Protein 9DLO (pdb70)

Radius of gyration: 16.88 Å; Cα contacts (8 Å, |Δi|>4): 391; chains: 1; bounding box: 22×40×53 Å

B-factor: mean 36.77, std 11.27, range [17.99, 101.01]

Structure (mmCIF, N/CA/C/O backbone):
data_9DLO
#
_entry.id   9DLO
#
_cell.length_a   30.963
_cell.length_b   58.443
_cell.length_c   173.563
_cell.angle_alpha   90.00
_cell.angle_beta   90.00
_cell.angle_gamma   90.00
#
_symmetry.space_group_name_H-M   'C 2 2 21'
#
loop_
_entity.id
_entity.type
_entity.pdbx_description
1 polymer CanA
2 water water
#
loop_
_atom_site.group_PDB
_atom_site.id
_atom_site.type_symbol
_atom_site.label_atom_id
_atom_site.label_alt_id
_atom_site.label_comp_id
_atom_site.label_asym_id
_atom_site.label_entity_id
_atom_site.label_seq_id
_atom_site.pdbx_PDB_ins_code
_atom_site.Cartn_x
_atom_site.Cartn_y
_atom_site.Cartn_z
_atom_site.occupancy
_atom_site.B_iso_or_equiv
_atom_site.auth_seq_id
_atom_site.auth_comp_id
_atom_site.auth_asym_id
_atom_site.auth_atom_id
_atom_site.pdbx_PDB_model_num
ATOM 1 N N . SER A 1 20 ? -9.867 -27.436 -17.236 1.00 72.45 20 SER a N 1
ATOM 2 C CA . SER A 1 20 ? -11.043 -26.669 -16.839 1.00 73.36 20 SER a CA 1
ATOM 3 C C . SER A 1 20 ? -11.279 -25.540 -17.829 1.00 84.59 20 SER a C 1
ATOM 4 O O . SER A 1 20 ? -10.553 -25.415 -18.817 1.00 78.72 20 SER a O 1
ATOM 7 N N . GLU A 1 21 ? -12.289 -24.713 -17.576 1.00 72.85 21 GLU a N 1
ATOM 8 C CA . GLU A 1 21 ? -12.387 -23.525 -18.407 1.00 69.87 21 GLU a CA 1
ATOM 9 C C . GLU A 1 21 ? -11.635 -22.436 -17.652 1.00 61.77 21 GLU a C 1
ATOM 10 O O . GLU A 1 21 ? -12.166 -21.838 -16.711 1.00 58.41 21 GLU a O 1
ATOM 16 N N . PRO A 1 22 ? -10.425 -22.135 -18.071 1.00 59.70 22 PRO a N 1
ATOM 17 C CA . PRO A 1 22 ? -9.469 -21.466 -17.187 1.00 52.11 22 PRO a CA 1
ATOM 18 C C . PRO A 1 22 ? -9.513 -19.947 -17.095 1.00 46.89 22 PRO a C 1
ATOM 19 O O . PRO A 1 22 ? -9.021 -19.389 -16.111 1.00 40.36 22 PRO a O 1
ATOM 23 N N . ILE A 1 23 ? -10.075 -19.267 -18.087 1.00 41.47 23 ILE a N 1
ATOM 24 C CA . ILE A 1 23 ? -10.080 -17.813 -18.099 1.00 40.35 23 ILE a CA 1
ATOM 25 C C . ILE A 1 23 ? -11.451 -17.314 -18.534 1.00 38.59 23 ILE a C 1
ATOM 26 O O . ILE A 1 23 ? -12.148 -17.951 -19.328 1.00 43.26 23 ILE a O 1
ATOM 31 N N . ASP A 1 24 ? -11.838 -16.170 -17.981 1.00 38.37 24 ASP a N 1
ATOM 32 C CA . ASP A 1 24 ? -13.009 -15.416 -18.405 1.00 38.34 24 ASP a CA 1
ATOM 33 C C . ASP A 1 24 ? -12.565 -14.001 -18.740 1.00 36.85 24 ASP a C 1
ATOM 34 O O . ASP A 1 24 ? -11.849 -13.375 -17.953 1.00 35.89 24 ASP a O 1
ATOM 39 N N . VAL A 1 25 ? -12.973 -13.501 -19.903 1.00 35.17 25 VAL a N 1
ATOM 40 C CA . VAL A 1 25 ? -12.556 -12.185 -20.378 1.00 33.08 25 VAL a CA 1
ATOM 41 C C . VAL A 1 25 ? -13.701 -11.198 -20.228 1.00 34.06 25 VAL a C 1
ATOM 42 O O . VAL A 1 25 ? -14.829 -11.463 -20.660 1.00 38.15 25 VAL a O 1
ATOM 46 N N . GLU A 1 26 ? -13.387 -10.049 -19.642 1.00 29.82 26 GLU a N 1
ATOM 47 C CA . GLU A 1 26 ? -14.323 -8.962 -19.397 1.00 35.69 26 GLU a CA 1
ATOM 48 C C . GLU A 1 26 ? -13.833 -7.766 -20.203 1.00 36.01 26 GLU a C 1
ATOM 49 O O . GLU A 1 26 ? -12.807 -7.165 -19.864 1.00 32.31 26 GLU a O 1
ATOM 55 N N . SER A 1 27 ? -14.556 -7.423 -21.267 1.00 34.89 27 SER a N 1
ATOM 56 C CA . SER A 1 27 ? -14.100 -6.419 -22.223 1.00 36.02 27 SER a CA 1
ATOM 57 C C . SER A 1 27 ? -14.636 -5.037 -21.855 1.00 36.52 27 SER a C 1
ATOM 58 O O . SER A 1 27 ? -15.843 -4.854 -21.654 1.00 35.47 27 SER a O 1
ATOM 61 N N . HIS A 1 28 ? -13.721 -4.076 -21.759 1.00 30.63 28 HIS a N 1
ATOM 62 C CA . HIS A 1 28 ? -13.957 -2.657 -21.484 1.00 31.49 28 HIS a CA 1
ATOM 63 C C . HIS A 1 28 ? -13.291 -1.800 -22.559 1.00 33.81 28 HIS a C 1
ATOM 64 O O . HIS A 1 28 ? -12.552 -0.852 -22.282 1.00 27.66 28 HIS a O 1
ATOM 71 N N . LEU A 1 29 ? -13.498 -2.208 -23.811 1.00 34.32 29 LEU a N 1
ATOM 72 C CA . LEU A 1 29 ? -12.877 -1.613 -24.990 1.00 37.59 29 LEU a CA 1
ATOM 73 C C . LEU A 1 29 ? -13.771 -0.555 -25.629 1.00 35.67 29 LEU a C 1
ATOM 74 O O . LEU A 1 29 ? -14.987 -0.731 -25.741 1.00 38.06 29 LEU a O 1
ATOM 79 N N . GLY A 1 30 ? -13.149 0.541 -26.058 1.00 33.75 30 GLY a N 1
ATOM 80 C CA . GLY A 1 30 ? -13.824 1.635 -26.718 1.00 39.87 30 GLY a CA 1
ATOM 81 C C . GLY A 1 30 ? -13.604 1.621 -28.218 1.00 44.65 30 GLY a C 1
ATOM 82 O O . GLY A 1 30 ? -13.263 0.594 -28.815 1.00 39.04 30 GLY a O 1
ATOM 83 N N . SER A 1 31 ? -13.839 2.769 -28.844 1.00 45.01 31 SER a N 1
ATOM 84 C CA . SER A 1 31 ? -13.728 2.908 -30.287 1.00 45.43 31 SER a CA 1
ATOM 85 C C . SER A 1 31 ? -12.596 3.869 -30.633 1.00 49.41 31 SER a C 1
ATOM 86 O O . SER A 1 31 ? -12.034 4.534 -29.758 1.00 43.84 31 SER a O 1
ATOM 89 N N . ILE A 1 32 ? -12.257 3.947 -31.923 1.00 40.16 32 ILE a N 1
ATOM 90 C CA . ILE A 1 32 ? -11.310 4.960 -32.385 1.00 41.72 32 ILE a CA 1
ATOM 91 C C . ILE A 1 32 ? -12.058 6.256 -32.652 1.00 45.72 32 ILE a C 1
ATOM 92 O O . ILE A 1 32 ? -13.039 6.281 -33.407 1.00 42.05 32 ILE a O 1
ATOM 97 N N . THR A 1 33 ? -11.579 7.341 -32.045 1.00 48.35 33 THR a N 1
ATOM 98 C CA . THR A 1 33 ? -12.208 8.656 -32.149 1.00 53.07 33 THR a CA 1
ATOM 99 C C . THR A 1 33 ? -11.117 9.721 -32.205 1.00 54.36 33 THR a C 1
ATOM 100 O O . THR A 1 33 ? -10.563 10.099 -31.160 1.00 61.61 33 THR a O 1
ATOM 104 N N . PRO A 1 34 ? -10.791 10.248 -33.394 1.00 64.44 34 PRO a N 1
ATOM 105 C CA . PRO A 1 34 ? -9.868 11.381 -33.461 1.00 80.61 34 PRO a CA 1
ATOM 106 C C . PRO A 1 34 ? -10.578 12.726 -33.658 1.00 80.92 34 PRO a C 1
ATOM 107 O O . PRO A 1 34 ? -10.500 13.328 -34.733 1.00 90.03 34 PRO a O 1
ATOM 111 N N . GLY A 1 40 ? -2.770 11.182 -33.717 1.00 56.19 40 GLY a N 1
ATOM 112 C CA . GLY A 1 40 ? -3.181 9.828 -34.036 1.00 49.56 40 GLY a CA 1
ATOM 113 C C . GLY A 1 40 ? -2.758 8.757 -33.046 1.00 46.88 40 GLY a C 1
ATOM 114 O O . GLY A 1 40 ? -2.134 7.768 -33.428 1.00 43.30 40 GLY a O 1
ATOM 115 N N . SER A 1 41 ? -3.077 8.960 -31.766 1.00 51.25 41 SER a N 1
ATOM 116 C CA . SER A 1 41 ? -2.969 7.903 -30.770 1.00 50.15 41 SER a CA 1
ATOM 117 C C . SER A 1 41 ? -4.006 8.154 -29.687 1.00 50.31 41 SER a C 1
ATOM 118 O O . SER A 1 41 ? -4.376 9.301 -29.421 1.00 50.51 41 SER a O 1
ATOM 121 N N . ASP A 1 42 ? -4.466 7.068 -29.069 1.00 44.44 42 ASP a N 1
ATOM 122 C CA . ASP A 1 42 ? -5.386 7.135 -27.940 1.00 46.32 42 ASP a CA 1
ATOM 123 C C . ASP A 1 42 ? -5.561 5.755 -27.315 1.00 43.53 42 ASP a C 1
ATOM 124 O O . ASP A 1 42 ? -5.398 4.728 -27.985 1.00 37.87 42 ASP a O 1
ATOM 129 N N . ASP A 1 43 ? -5.843 5.749 -26.013 1.00 44.47 43 ASP a N 1
ATOM 130 C CA . ASP A 1 43 ? -6.176 4.515 -25.317 1.00 41.94 43 ASP a CA 1
ATOM 131 C C . ASP A 1 43 ? -7.559 4.039 -25.756 1.00 40.52 43 ASP a C 1
ATOM 132 O O . ASP A 1 43 ? -8.498 4.834 -25.840 1.00 42.52 43 ASP a O 1
ATOM 137 N N . ILE A 1 44 ? -7.684 2.738 -26.043 1.00 32.44 44 ILE a N 1
ATOM 138 C CA . ILE A 1 44 ? -8.969 2.136 -26.404 1.00 36.06 44 ILE a CA 1
ATOM 139 C C . ILE A 1 44 ? -9.603 1.393 -25.247 1.00 36.84 44 ILE a C 1
ATOM 140 O O . ILE A 1 44 ? -10.666 0.779 -25.421 1.00 39.88 44 ILE a O 1
ATOM 145 N N . GLY A 1 45 ? -8.986 1.417 -24.074 1.00 35.49 45 GLY a N 1
ATOM 146 C CA . GLY A 1 45 ? -9.551 0.691 -22.963 1.00 30.17 45 GLY a CA 1
ATOM 147 C C . GLY A 1 45 ? -8.748 -0.550 -22.653 1.00 33.71 45 GLY a C 1
ATOM 148 O O . GLY A 1 45 ? -7.541 -0.613 -22.913 1.00 30.30 45 GLY a O 1
ATOM 149 N N . TYR A 1 46 ? -9.424 -1.562 -22.122 1.00 30.07 46 TYR a N 1
ATOM 150 C CA . TYR A 1 46 ? -8.727 -2.696 -21.549 1.00 26.57 46 TYR a CA 1
ATOM 151 C C . TYR A 1 46 ? -9.669 -3.885 -21.504 1.00 25.69 46 TYR a C 1
ATOM 152 O O . TYR A 1 46 ? -10.891 -3.742 -21.577 1.00 27.15 46 TYR a O 1
ATOM 161 N N . ALA A 1 47 ? -9.077 -5.064 -21.380 1.00 24.12 47 ALA a N 1
ATOM 162 C CA . ALA A 1 47 ? -9.813 -6.286 -21.114 1.00 25.11 47 ALA a CA 1
ATOM 163 C C . ALA A 1 47 ? -9.255 -6.898 -19.843 1.00 29.93 47 ALA a C 1
ATOM 164 O O . ALA A 1 47 ? -8.041 -6.887 -19.614 1.00 22.10 47 ALA a O 1
ATOM 166 N N . ILE A 1 48 ? -10.149 -7.400 -19.010 1.00 26.74 48 ILE a N 1
ATOM 167 C CA . ILE A 1 48 ? -9.782 -8.051 -17.761 1.00 27.12 48 ILE a CA 1
ATOM 168 C C . ILE A 1 48 ? -9.763 -9.547 -18.023 1.00 28.89 48 ILE a C 1
ATOM 169 O O . ILE A 1 48 ? -10.733 -10.097 -18.563 1.00 29.56 48 ILE a O 1
ATOM 174 N N . VAL A 1 49 ? -8.660 -10.209 -17.690 1.00 25.39 49 VAL a N 1
ATOM 175 C CA . VAL A 1 49 ? -8.578 -11.650 -17.879 1.00 27.42 49 VAL a CA 1
ATOM 176 C C . VAL A 1 49 ? -8.613 -12.267 -16.490 1.00 26.87 49 VAL a C 1
ATOM 177 O O . VAL A 1 49 ? -7.608 -12.259 -15.771 1.00 22.47 49 VAL a O 1
ATOM 181 N N . TRP A 1 50 ? -9.764 -12.838 -16.130 1.00 27.31 50 TRP a N 1
ATOM 182 C CA . TRP A 1 50 ? -9.878 -13.569 -14.879 1.00 29.43 50 TRP a CA 1
ATOM 183 C C . TRP A 1 50 ? -9.318 -14.964 -15.085 1.00 30.90 50 TRP a C 1
ATOM 184 O O . TRP A 1 50 ? -9.719 -15.673 -16.011 1.00 32.06 50 TRP a O 1
ATOM 195 N N . ILE A 1 51 ? -8.417 -15.361 -14.204 1.00 31.52 51 ILE a N 1
ATOM 196 C CA . ILE A 1 51 ? -7.675 -16.606 -14.318 1.00 30.06 51 ILE a CA 1
ATOM 197 C C . ILE A 1 51 ? -7.990 -17.468 -13.103 1.00 33.86 51 ILE a C 1
ATOM 198 O O . ILE A 1 51 ? -8.008 -16.970 -11.972 1.00 34.35 51 ILE a O 1
ATOM 203 N N . LYS A 1 52 ? -8.248 -18.755 -13.324 1.00 37.51 52 LYS a N 1
ATOM 204 C CA . LYS A 1 52 ? -8.601 -19.594 -12.189 1.00 43.44 52 LYS a CA 1
ATOM 205 C C . LYS A 1 52 ? -7.352 -19.936 -11.389 1.00 45.70 52 LYS a C 1
ATOM 206 O O . LYS A 1 52 ? -6.236 -19.965 -11.915 1.00 40.48 52 LYS a O 1
ATOM 212 N N . ASP A 1 53 ? -7.555 -20.185 -10.095 1.00 53.36 53 ASP a N 1
ATOM 213 C CA . ASP A 1 53 ? -6.460 -20.103 -9.136 1.00 55.60 53 ASP a CA 1
ATOM 214 C C . ASP A 1 53 ? -5.354 -21.119 -9.396 1.00 60.76 53 ASP a C 1
ATOM 215 O O . ASP A 1 53 ? -4.212 -20.892 -8.980 1.00 55.99 53 ASP a O 1
ATOM 220 N N . GLN A 1 54 ? -5.658 -22.221 -10.079 1.00 54.22 54 GLN a N 1
ATOM 221 C CA . GLN A 1 54 ? -4.685 -23.275 -10.334 1.00 52.70 54 GLN a CA 1
ATOM 222 C C . GLN A 1 54 ? -3.857 -23.055 -11.593 1.00 46.82 54 GLN a C 1
ATOM 223 O O . GLN A 1 54 ? -2.937 -23.839 -11.851 1.00 45.92 54 GLN a O 1
ATOM 229 N N . VAL A 1 55 ? -4.156 -22.024 -12.375 1.00 48.37 55 VAL a N 1
ATOM 230 C CA . VAL A 1 55 ? -3.568 -21.850 -13.700 1.00 37.50 55 VAL a CA 1
ATOM 231 C C . VAL A 1 55 ? -2.224 -21.141 -13.577 1.00 41.28 55 VAL a C 1
ATOM 232 O O . VAL A 1 55 ? -2.142 -20.036 -13.032 1.00 46.24 55 VAL a O 1
ATOM 236 N N . ASN A 1 56 ? -1.170 -21.780 -14.094 1.00 40.67 56 ASN a N 1
ATOM 237 C CA . ASN A 1 56 ? 0.169 -21.205 -14.044 1.00 39.86 56 ASN a CA 1
ATOM 238 C C . ASN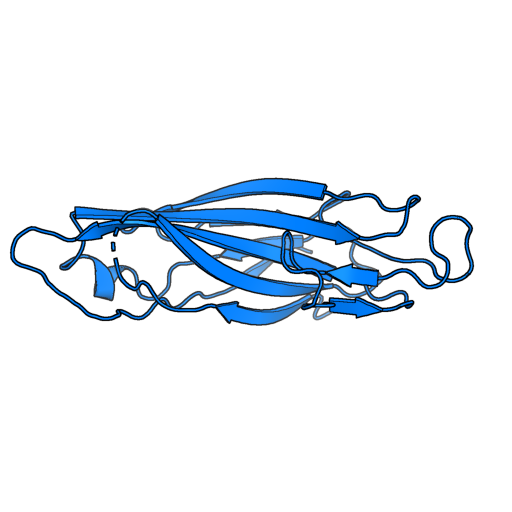 A 1 56 ? 0.431 -20.247 -15.197 1.00 37.44 56 ASN a C 1
ATOM 239 O O . ASN A 1 56 ? 1.142 -19.250 -15.020 1.00 34.87 56 ASN a O 1
ATOM 244 N N . ASP A 1 57 ? -0.152 -20.505 -16.364 1.00 37.00 57 ASP a N 1
ATOM 245 C CA . ASP A 1 57 ? 0.220 -19.775 -17.566 1.00 35.52 57 ASP a CA 1
ATOM 246 C C . ASP A 1 57 ? -0.824 -20.048 -18.633 1.00 36.52 57 ASP a C 1
ATOM 247 O O . ASP A 1 57 ? -1.420 -21.127 -18.678 1.00 39.22 57 ASP a O 1
ATOM 252 N N . VAL A 1 58 ? -1.032 -19.062 -19.492 1.00 33.84 58 VAL a N 1
ATOM 253 C CA . VAL A 1 58 ? -2.027 -19.159 -20.549 1.00 35.08 58 VAL a CA 1
ATOM 254 C C . VAL A 1 58 ? -1.459 -18.516 -21.801 1.00 35.47 58 VAL a C 1
ATOM 255 O O . VAL A 1 58 ? -0.778 -17.486 -21.739 1.00 36.04 58 VAL a O 1
ATOM 259 N N . LYS A 1 59 ? -1.704 -19.156 -22.934 1.00 36.46 59 LYS a N 1
ATOM 260 C CA . LYS A 1 59 ? -1.371 -18.616 -24.241 1.00 36.89 59 LYS a CA 1
ATOM 261 C C . LYS A 1 59 ? -2.684 -18.197 -24.904 1.00 38.33 59 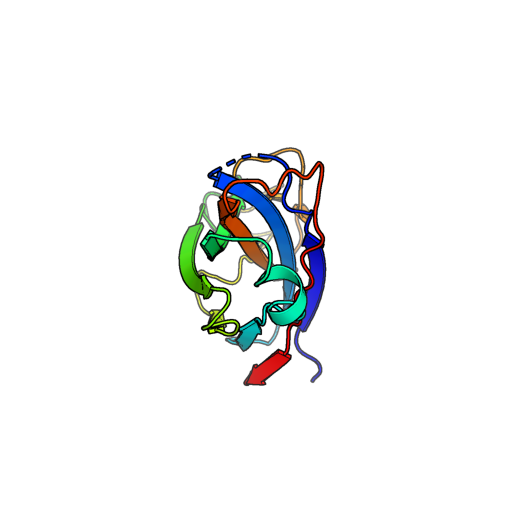LYS a C 1
ATOM 262 O O . LYS A 1 59 ? -3.576 -19.030 -25.095 1.00 35.90 59 LYS a O 1
ATOM 268 N N . LEU A 1 60 ? -2.829 -16.897 -25.180 1.00 35.04 60 LEU a N 1
ATOM 269 C CA . LEU A 1 60 ? -4.033 -16.319 -25.765 1.00 36.43 60 LEU a CA 1
ATOM 270 C C . LEU A 1 60 ? -3.773 -15.805 -27.171 1.00 34.95 60 LEU a C 1
ATOM 271 O O . LEU A 1 60 ? -2.719 -15.222 -27.441 1.00 37.02 60 LEU a O 1
ATOM 276 N N . LYS A 1 61 ? -4.756 -15.973 -28.050 1.00 35.56 61 LYS a N 1
ATOM 277 C CA . LYS A 1 61 ? -4.774 -15.285 -29.334 1.00 35.27 61 LYS a CA 1
ATOM 278 C C . LYS A 1 61 ? -5.733 -14.097 -29.256 1.00 30.25 61 LYS a C 1
ATOM 279 O O . LYS A 1 61 ? -6.905 -14.261 -28.904 1.00 29.02 61 LYS a O 1
ATOM 285 N N . VAL A 1 62 ? -5.234 -12.906 -29.578 1.00 29.72 62 VAL a N 1
ATOM 286 C CA . VAL A 1 62 ? -6.046 -11.692 -29.623 1.00 30.43 62 VAL a CA 1
ATOM 287 C C . VAL A 1 62 ? -6.083 -11.212 -31.069 1.00 33.04 62 VAL a C 1
ATOM 288 O O . VAL A 1 62 ? -5.035 -10.994 -31.688 1.00 30.62 62 VAL a O 1
ATOM 292 N N A THR A 1 63 ? -7.289 -11.074 -31.612 0.45 33.07 63 THR a N 1
ATOM 293 N N B THR A 1 63 ? -7.289 -11.079 -31.617 0.55 32.52 63 THR a N 1
ATOM 294 C CA A THR A 1 63 ? -7.493 -10.789 -33.027 0.45 32.69 63 THR a CA 1
ATOM 295 C CA B THR A 1 63 ? -7.475 -10.777 -33.031 0.55 32.18 63 THR a CA 1
ATOM 296 C C A THR A 1 63 ? -8.348 -9.539 -33.192 0.45 33.71 63 THR a C 1
ATOM 297 C C B THR A 1 63 ? -8.338 -9.535 -33.188 0.55 31.19 63 THR a C 1
ATOM 298 O O A THR A 1 63 ? -9.386 -9.404 -32.537 0.45 29.30 63 THR a O 1
ATOM 299 O O B THR A 1 63 ? -9.370 -9.403 -32.522 0.55 31.13 63 THR a O 1
ATOM 306 N N . LEU A 1 64 ? -7.915 -8.636 -34.075 1.00 30.47 64 LEU a N 1
ATOM 307 C CA . LEU A 1 64 ? -8.743 -7.513 -34.512 1.00 29.14 64 LEU a CA 1
ATOM 308 C C . LEU A 1 64 ? -9.787 -8.075 -35.464 1.00 32.62 64 LEU a C 1
ATOM 309 O O . LEU A 1 64 ? -9.531 -8.240 -36.658 1.00 30.26 64 LEU a O 1
ATOM 314 N N . ALA A 1 65 ? -10.971 -8.386 -34.940 1.00 29.84 65 ALA a N 1
ATOM 315 C CA . ALA A 1 65 ? -11.919 -9.188 -35.704 1.00 28.85 65 ALA a CA 1
ATOM 316 C C . ALA A 1 65 ? -12.471 -8.430 -36.905 1.00 30.86 65 ALA a C 1
ATOM 317 O O . ALA A 1 65 ? -12.709 -9.036 -37.954 1.00 33.79 65 ALA a O 1
ATOM 319 N N . ASN A 1 66 ? -12.670 -7.117 -36.788 1.00 31.40 66 ASN a N 1
ATOM 320 C CA . ASN A 1 66 ? -13.247 -6.319 -37.865 1.00 32.05 66 ASN a CA 1
ATOM 321 C C . ASN A 1 66 ? -12.183 -5.579 -38.679 1.00 32.54 66 ASN a C 1
ATOM 322 O O . ASN A 1 66 ? -12.437 -4.473 -39.173 1.00 36.82 66 ASN a O 1
ATOM 327 N N . ALA A 1 67 ? -10.986 -6.161 -38.801 1.00 31.88 67 ALA a N 1
ATOM 328 C CA . ALA A 1 67 ? -9.883 -5.514 -39.514 1.00 36.07 67 ALA a CA 1
ATOM 329 C C . ALA A 1 67 ? -10.270 -5.125 -40.941 1.00 38.34 67 ALA a C 1
ATOM 330 O O . ALA A 1 67 ? -10.065 -3.977 -41.354 1.00 34.70 67 ALA a O 1
ATOM 332 N N . GLU A 1 68 ? -10.788 -6.083 -41.721 1.00 37.74 68 GLU a N 1
ATOM 333 C CA . GLU A 1 68 ? -11.306 -5.793 -43.065 1.00 42.58 68 GLU a CA 1
ATOM 334 C C . GLU A 1 68 ? -12.175 -4.546 -43.088 1.00 41.04 68 GLU a C 1
ATOM 335 O O . GLU A 1 68 ? -12.055 -3.698 -43.981 1.00 41.06 68 GLU a O 1
ATOM 341 N N . GLN A 1 69 ? -13.090 -4.450 -42.128 1.00 37.44 69 GLN a N 1
ATOM 342 C CA . GLN A 1 69 ? -14.063 -3.369 -42.086 1.00 37.36 69 GLN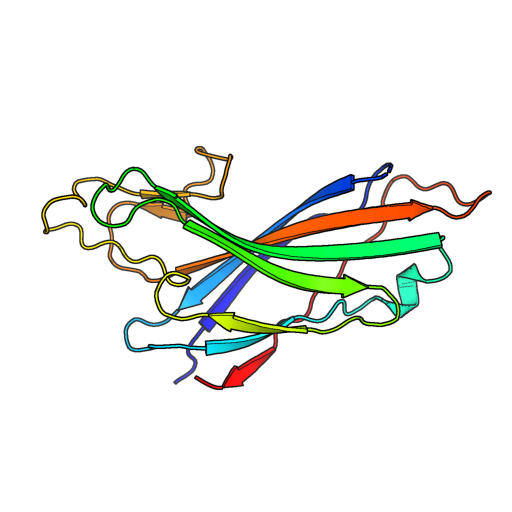 a CA 1
ATOM 343 C C . GLN A 1 69 ? -13.386 -2.005 -41.9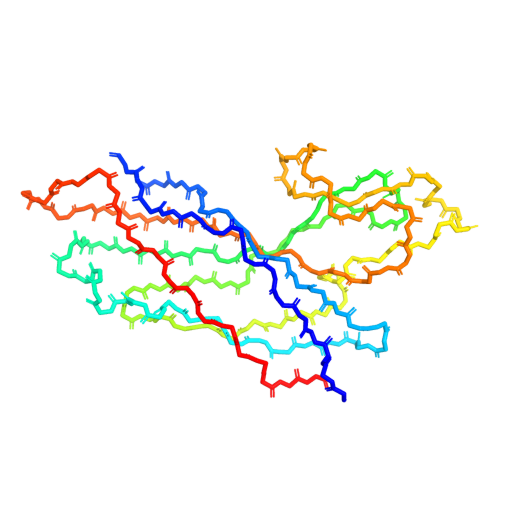71 1.00 38.25 69 GLN a C 1
ATOM 344 O O . GLN A 1 69 ? -13.923 -1.005 -42.458 1.00 38.46 69 GLN a O 1
ATOM 350 N N . LEU A 1 70 ? -12.202 -1.945 -41.360 1.00 35.38 70 LEU a N 1
ATOM 351 C CA . LEU A 1 70 ? -11.524 -0.676 -41.134 1.00 33.48 70 LEU a CA 1
ATOM 352 C C . LEU A 1 70 ? -10.511 -0.322 -42.217 1.00 37.03 70 LEU a C 1
ATOM 353 O O . LEU A 1 70 ? -10.201 0.864 -42.374 1.00 34.10 70 LEU a O 1
ATOM 358 N N . LYS A 1 71 ? -9.988 -1.306 -42.964 1.00 34.57 71 LYS a N 1
ATOM 359 C CA . LYS A 1 71 ? -9.031 -1.046 -44.053 1.00 37.14 71 LYS a CA 1
ATOM 360 C C . LYS A 1 71 ? -9.361 0.141 -44.955 1.00 36.00 71 LYS a C 1
ATOM 361 O O . LYS A 1 71 ? -8.480 0.989 -45.140 1.00 34.79 71 LYS a O 1
ATOM 367 N N . PRO A 1 72 ? -10.582 0.294 -45.525 1.00 36.25 72 PRO a N 1
ATOM 368 C CA . PRO A 1 72 ? -10.777 1.339 -46.547 1.00 36.63 72 PRO a CA 1
ATOM 369 C C . PRO A 1 72 ? -10.587 2.736 -45.971 1.00 38.06 72 PRO a C 1
ATOM 370 O O . PRO A 1 72 ? -10.713 3.748 -46.663 1.00 40.88 72 PRO a O 1
ATOM 374 N N . TYR A 1 73 ? -10.289 2.784 -44.681 1.00 38.27 73 TYR a N 1
ATOM 375 C CA . TYR A 1 73 ? -10.469 3.965 -43.875 1.00 39.72 73 TYR a CA 1
ATOM 376 C C . TYR A 1 73 ? -9.209 4.516 -43.271 1.00 38.32 73 TYR a C 1
ATOM 377 O O . TYR A 1 73 ? -9.123 5.740 -43.082 1.00 34.19 73 TYR a O 1
ATOM 386 N N . PHE A 1 74 ? -8.195 3.705 -43.110 1.00 30.62 74 PHE a N 1
ATOM 387 C CA . PHE A 1 74 ? -6.995 4.158 -42.470 1.00 29.49 74 PHE a CA 1
ATOM 388 C C . PHE A 1 74 ? -5.836 4.044 -43.435 1.00 32.51 74 PHE a C 1
ATOM 389 O O . PHE A 1 74 ? -5.762 3.134 -44.263 1.00 36.10 74 PHE a O 1
ATOM 397 N N . LYS A 1 75 ? -4.942 5.007 -43.308 1.00 26.29 75 LYS a N 1
ATOM 398 C CA . LYS A 1 75 ? -3.645 4.925 -43.950 1.00 32.52 75 LYS a CA 1
ATOM 399 C C . LYS A 1 75 ? -2.781 3.897 -43.223 1.00 33.10 75 LYS a C 1
ATOM 400 O O . LYS A 1 75 ? -2.125 3.065 -43.860 1.00 27.74 75 LYS a O 1
ATOM 406 N N . TYR A 1 76 ? -2.845 3.877 -41.893 1.00 27.05 76 TYR a N 1
ATOM 407 C CA . TYR A 1 76 ? -2.398 2.724 -41.120 1.00 27.02 76 TYR a CA 1
ATOM 408 C C . TYR A 1 76 ? -3.187 2.708 -39.819 1.00 27.37 76 TYR a C 1
ATOM 409 O O . TYR A 1 76 ? -3.780 3.714 -39.418 1.00 22.54 76 TYR a O 1
ATOM 418 N N . LEU A 1 77 ? -3.213 1.546 -39.170 1.00 26.79 77 LEU a N 1
ATOM 419 C CA . LEU A 1 77 ? -3.813 1.455 -37.844 1.00 27.37 77 LEU a CA 1
ATOM 420 C C . LEU A 1 77 ? -3.147 0.312 -37.103 1.00 27.71 77 LEU a C 1
ATOM 421 O O . LEU A 1 77 ? -3.118 -0.822 -37.589 1.00 28.35 77 LEU a O 1
ATOM 426 N N . GLN A 1 78 ? -2.619 0.617 -35.930 1.00 20.65 78 GLN a N 1
ATOM 427 C CA . GLN A 1 78 ? -1.827 -0.324 -35.163 1.00 28.39 78 GLN a CA 1
ATOM 428 C C . GLN A 1 78 ? -2.350 -0.271 -33.742 1.00 26.90 78 GLN a C 1
ATOM 429 O O . GLN A 1 78 ? -2.627 0.816 -33.226 1.00 24.77 78 GLN a O 1
ATOM 435 N N . ILE A 1 79 ? -2.542 -1.441 -33.140 1.00 26.84 79 ILE a N 1
ATOM 436 C CA . ILE A 1 79 ? -3.020 -1.559 -31.768 1.00 27.76 79 ILE a CA 1
ATOM 437 C C . ILE A 1 79 ? -1.923 -2.233 -30.964 1.00 28.03 79 ILE a C 1
ATOM 438 O O . ILE A 1 79 ? -1.475 -3.330 -31.315 1.00 24.66 79 ILE a O 1
ATOM 443 N N . GLN A 1 80 ? -1.497 -1.594 -29.889 1.00 28.64 80 GLN a N 1
ATOM 444 C CA . GLN A 1 80 ? -0.425 -2.131 -29.069 1.00 27.71 80 GLN a CA 1
ATOM 445 C C . GLN A 1 80 ? -1.043 -2.738 -27.817 1.00 24.90 80 GLN a C 1
ATOM 446 O O . GLN A 1 80 ? -1.797 -2.063 -27.107 1.00 23.58 80 GLN a O 1
ATOM 452 N N . ILE A 1 81 ? -0.773 -4.024 -27.590 1.00 25.97 81 ILE a N 1
ATOM 453 C CA . ILE A 1 81 ? -1.288 -4.758 -26.436 1.00 26.37 81 ILE a CA 1
ATOM 454 C C . ILE A 1 81 ? -0.250 -4.685 -25.326 1.00 28.03 81 ILE a C 1
ATOM 455 O O . ILE A 1 81 ? 0.891 -5.118 -25.516 1.00 25.13 81 ILE a O 1
ATOM 460 N N . THR A 1 82 ? -0.636 -4.174 -24.158 1.00 26.58 82 THR a N 1
ATOM 461 C CA . THR A 1 82 ? 0.286 -4.097 -23.031 1.00 24.82 82 THR a CA 1
ATOM 462 C C . THR A 1 82 ? -0.322 -4.790 -21.820 1.00 29.34 82 THR a C 1
ATOM 463 O O . THR A 1 82 ? -1.421 -4.432 -21.384 1.00 23.93 82 THR a O 1
ATOM 467 N N . SER A 1 83 ? 0.405 -5.755 -21.255 1.00 28.65 83 SER a N 1
ATOM 468 C CA . SER A 1 83 ? -0.008 -6.375 -20.001 1.00 27.08 83 SER a CA 1
ATOM 469 C C . SER A 1 83 ? 0.490 -5.524 -18.840 1.00 26.61 83 SER a C 1
ATOM 470 O O . SER A 1 83 ? 1.682 -5.212 -18.755 1.00 27.22 83 SER a O 1
ATOM 473 N N . GLY A 1 84 ? -0.423 -5.152 -17.947 1.00 28.16 84 GLY a N 1
ATOM 474 C CA . GLY A 1 84 ? -0.075 -4.201 -16.914 1.00 26.31 84 GLY a CA 1
ATOM 475 C C . GLY A 1 84 ? -1.149 -3.936 -15.882 1.00 28.23 84 GLY a C 1
ATOM 476 O O . GLY A 1 84 ? -2.345 -4.030 -16.174 1.00 25.51 84 GLY a O 1
ATOM 477 N N . TYR A 1 85 ? -0.714 -3.590 -14.670 1.00 26.09 85 TYR a N 1
ATOM 478 C CA . TYR A 1 85 ? -1.589 -3.322 -13.537 1.00 26.47 85 TYR a CA 1
ATOM 479 C C . TYR A 1 85 ? -0.813 -2.477 -12.535 1.00 28.22 85 TYR a C 1
ATOM 480 O O . TYR A 1 85 ? 0.423 -2.456 -12.538 1.00 23.87 85 TYR a O 1
ATOM 489 N N . GLU A 1 86 ? -1.548 -1.724 -11.722 1.00 23.93 86 GLU a N 1
ATOM 490 C CA . GLU A 1 86 ? -0.942 -1.003 -10.618 1.00 25.92 86 GLU a CA 1
ATOM 491 C C . GLU A 1 86 ? -1.624 -1.435 -9.323 1.00 23.24 86 GLU a C 1
ATOM 492 O O . GLU A 1 86 ? -2.736 -1.974 -9.331 1.00 18.75 86 GLU a O 1
ATOM 498 N N . THR A 1 87 ? -0.950 -1.192 -8.202 1.00 24.77 87 THR a N 1
ATOM 499 C CA . THR A 1 87 ? -1.425 -1.718 -6.928 1.00 22.58 87 THR a CA 1
ATOM 500 C C . THR A 1 87 ? -0.770 -0.926 -5.809 1.00 26.22 87 THR a C 1
ATOM 501 O O . THR A 1 87 ? 0.220 -0.219 -6.024 1.00 26.48 87 THR a O 1
ATOM 505 N N . ASN A 1 88 ? -1.344 -1.027 -4.610 1.00 24.65 88 ASN a N 1
ATOM 506 C CA . ASN A 1 88 ? -0.703 -0.494 -3.413 1.00 25.19 88 ASN a CA 1
ATOM 507 C C . ASN A 1 88 ? -0.106 -1.583 -2.528 1.00 28.77 88 ASN a C 1
ATOM 508 O O . ASN A 1 88 ? 0.369 -1.279 -1.428 1.00 27.06 88 ASN a O 1
ATOM 513 N N . SER A 1 89 ? -0.131 -2.841 -2.966 1.00 24.43 89 SER a N 1
ATOM 514 C CA . SER A 1 89 ? 0.592 -3.899 -2.266 1.00 28.42 89 SER a CA 1
ATOM 515 C C . SER A 1 89 ? 2.077 -3.801 -2.591 1.00 29.62 89 SER a C 1
ATOM 516 O O . SER A 1 89 ? 2.469 -3.897 -3.758 1.00 30.23 89 SER a O 1
ATOM 519 N N . THR A 1 90 ? 2.909 -3.624 -1.562 1.00 31.49 90 THR a N 1
ATOM 520 C CA . THR A 1 90 ? 4.350 -3.645 -1.798 1.00 33.80 90 THR a CA 1
ATOM 521 C C . THR A 1 90 ? 4.844 -5.045 -2.120 1.00 32.22 90 THR a C 1
ATOM 522 O O . THR A 1 90 ? 5.879 -5.205 -2.775 1.00 30.39 90 THR a O 1
ATOM 526 N N . ALA A 1 91 ? 4.129 -6.071 -1.665 1.00 32.37 91 ALA a N 1
ATOM 527 C CA . ALA A 1 91 ? 4.553 -7.431 -1.969 1.00 31.47 91 ALA a CA 1
ATOM 528 C C . ALA A 1 91 ? 4.333 -7.764 -3.437 1.00 31.52 91 ALA a C 1
ATOM 529 O O . ALA A 1 91 ? 5.141 -8.478 -4.042 1.00 30.78 91 ALA a O 1
ATOM 531 N N . LEU A 1 92 ? 3.266 -7.242 -4.038 1.00 31.52 92 LEU a N 1
ATOM 532 C CA . LEU A 1 92 ? 3.017 -7.546 -5.441 1.00 29.14 92 LEU a CA 1
ATOM 533 C C . LEU A 1 92 ? 3.793 -6.598 -6.353 1.00 31.11 92 LEU a C 1
ATOM 534 O O . LEU A 1 92 ? 4.577 -7.041 -7.200 1.00 34.01 92 LEU a O 1
ATOM 539 N N . GLY A 1 93 ? 3.609 -5.294 -6.177 1.00 29.07 93 GLY a N 1
ATOM 540 C CA . GLY A 1 93 ? 4.308 -4.324 -6.989 1.00 26.29 93 GLY a CA 1
ATOM 541 C C . GLY A 1 93 ? 3.622 -4.086 -8.323 1.00 26.92 93 GLY a C 1
ATOM 542 O O . GLY A 1 93 ? 2.903 -4.933 -8.847 1.00 25.38 93 GLY a O 1
ATOM 543 N N . ASN A 1 94 ? 3.863 -2.904 -8.889 1.00 24.83 94 ASN a N 1
ATOM 544 C CA . ASN A 1 94 ? 3.303 -2.597 -10.201 1.00 25.89 94 ASN a CA 1
ATOM 545 C C . ASN A 1 94 ? 4.015 -3.426 -11.272 1.00 29.42 94 ASN a C 1
ATOM 546 O O . ASN A 1 94 ? 5.151 -3.884 -11.087 1.00 25.53 94 ASN a O 1
ATOM 551 N N . PHE A 1 95 ? 3.355 -3.592 -12.420 1.00 28.41 95 PHE a N 1
ATOM 552 C CA . PHE A 1 95 ? 3.962 -4.336 -13.517 1.00 28.56 95 PHE a CA 1
ATOM 553 C C . PHE A 1 95 ? 3.442 -3.826 -14.857 1.00 27.85 95 PHE a C 1
ATOM 554 O O . PHE A 1 95 ? 2.273 -3.444 -14.984 1.00 25.68 95 PHE a O 1
ATOM 562 N N . SER A 1 96 ? 4.313 -3.866 -15.865 1.00 27.94 96 SER a N 1
ATOM 563 C CA . SER A 1 96 ? 3.945 -3.453 -17.211 1.00 29.51 96 SER a CA 1
ATOM 564 C C . SER A 1 96 ? 4.851 -4.148 -18.222 1.00 32.61 96 SER a C 1
ATOM 565 O O . SER A 1 96 ? 6.067 -4.197 -18.031 1.00 30.53 96 SER a O 1
ATOM 568 N N . GLU A 1 97 ? 4.265 -4.641 -19.316 1.00 32.27 97 GLU a N 1
ATOM 569 C CA . GLU A 1 97 ? 5.053 -5.323 -20.344 1.00 32.07 97 GLU a CA 1
ATOM 570 C C . GLU A 1 97 ? 4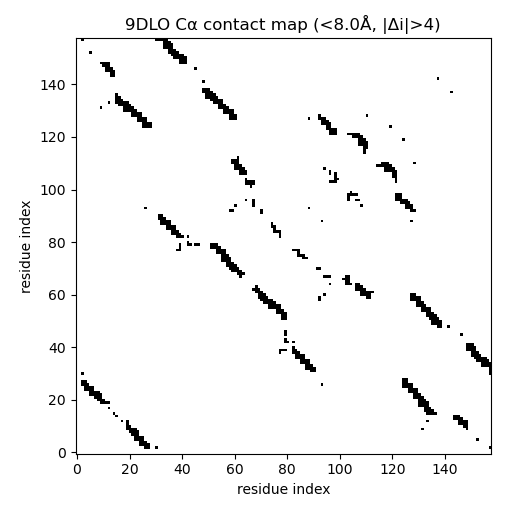.303 -5.273 -21.667 1.00 29.19 97 GLU a C 1
ATOM 571 O O . GLU A 1 97 ? 3.201 -5.825 -21.767 1.00 26.40 97 GLU a O 1
ATOM 577 N N . THR A 1 98 ? 4.889 -4.646 -22.690 1.00 28.54 98 THR a N 1
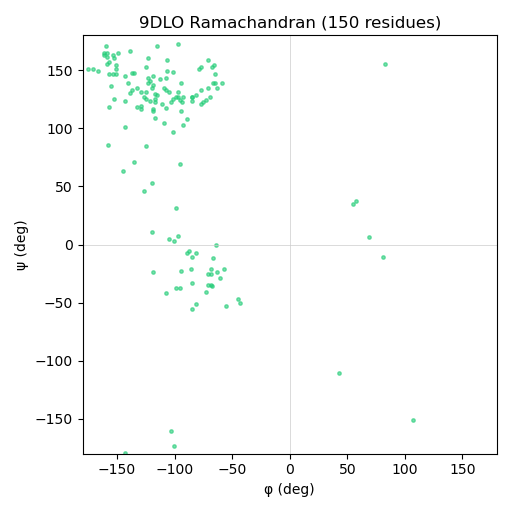ATOM 578 C CA . THR A 1 98 ? 4.277 -4.731 -24.014 1.00 31.46 98 THR a CA 1
ATOM 579 C C . THR A 1 98 ? 4.276 -6.175 -24.488 1.00 28.86 98 THR a C 1
ATOM 580 O O . THR A 1 98 ? 5.299 -6.863 -24.413 1.00 33.24 98 THR a O 1
ATOM 584 N N . LYS A 1 99 ? 3.147 -6.627 -25.019 1.00 30.30 99 LYS a N 1
ATOM 585 C CA . LYS A 1 99 ? 3.053 -8.001 -25.499 1.00 28.49 99 LYS a CA 1
ATOM 586 C C . LYS A 1 99 ? 3.023 -8.131 -27.010 1.00 29.95 99 LYS a C 1
ATOM 587 O O . LYS A 1 99 ? 3.680 -9.017 -27.559 1.00 30.58 99 LYS a O 1
ATOM 593 N N . ALA A 1 100 ? 2.293 -7.264 -27.704 1.00 28.72 100 ALA a N 1
ATOM 594 C CA . ALA A 1 100 ? 2.229 -7.360 -29.154 1.00 29.47 100 ALA a CA 1
ATOM 595 C C . ALA A 1 100 ? 1.748 -6.044 -29.736 1.00 32.91 100 ALA a C 1
ATOM 596 O O . ALA A 1 100 ? 1.211 -5.181 -29.034 1.00 29.73 100 ALA a O 1
ATOM 598 N N . VAL A 1 101 ? 1.951 -5.912 -31.043 1.00 30.19 101 VAL a N 1
ATOM 599 C CA . VAL A 1 101 ? 1.354 -4.863 -31.855 1.00 27.97 101 VAL a CA 1
ATOM 600 C C . VAL A 1 101 ? 0.706 -5.544 -33.049 1.00 29.94 101 VAL a C 1
ATOM 601 O O . VAL A 1 101 ? 1.393 -6.202 -33.838 1.00 27.57 101 VAL a O 1
ATOM 605 N N . ILE A 1 102 ? -0.605 -5.395 -33.183 1.00 24.58 102 ILE a N 1
ATOM 606 C CA . ILE A 1 102 ? -1.324 -5.908 -34.338 1.00 32.96 102 ILE a CA 1
ATOM 607 C C . ILE A 1 102 ? -1.715 -4.723 -35.213 1.00 29.81 102 ILE a C 1
ATOM 608 O O . ILE A 1 102 ? -1.777 -3.578 -34.755 1.00 29.00 102 ILE a O 1
ATOM 613 N N . SER A 1 103 ? -1.980 -5.004 -36.490 1.00 32.54 103 SER a N 1
ATOM 614 C CA . SER A 1 103 ? -2.282 -3.971 -37.474 1.00 29.16 103 SER a CA 1
ATOM 615 C C . SER A 1 103 ? -3.347 -4.495 -38.430 1.00 34.20 103 SER a C 1
ATOM 616 O O . SER A 1 103 ? -3.814 -5.631 -38.300 1.00 30.41 103 SER a O 1
ATOM 619 N N . LEU A 1 104 ? -3.731 -3.669 -39.413 1.00 34.39 104 LEU a N 1
ATOM 620 C CA . LEU A 1 104 ? -4.851 -4.053 -40.273 1.00 31.36 104 LEU a CA 1
ATOM 621 C C . LEU A 1 104 ? -4.520 -5.256 -41.152 1.00 37.63 104 LEU a C 1
ATOM 622 O O . LEU A 1 104 ? -5.394 -6.090 -41.412 1.00 40.33 104 LEU a O 1
ATOM 627 N N . ASP A 1 105 ? -3.277 -5.374 -41.617 1.00 37.49 105 ASP a N 1
ATOM 628 C CA . ASP A 1 105 ? -2.856 -6.513 -42.426 1.00 42.61 105 ASP a CA 1
ATOM 629 C C . ASP A 1 105 ? -2.163 -7.581 -41.598 1.00 44.90 105 ASP a C 1
ATOM 630 O O . ASP A 1 105 ? -1.648 -8.555 -42.156 1.00 50.92 105 ASP a O 1
ATOM 635 N N . ASN A 1 106 ? -2.162 -7.419 -40.279 1.00 39.47 106 ASN a N 1
ATOM 636 C CA . ASN A 1 106 ? -1.505 -8.336 -39.348 1.00 39.48 106 ASN a CA 1
ATOM 637 C C . ASN A 1 106 ? -2.382 -8.380 -38.101 1.00 38.12 106 ASN a C 1
ATOM 638 O O . ASN A 1 106 ? -1.992 -7.931 -37.020 1.00 34.24 106 ASN a O 1
ATOM 643 N N . PRO A 1 107 ? -3.623 -8.860 -38.249 1.00 36.99 107 PRO a N 1
ATOM 644 C CA . PRO A 1 107 ? -4.658 -8.564 -37.249 1.00 31.16 107 PRO a CA 1
ATOM 645 C C . PRO A 1 107 ? -4.640 -9.428 -36.000 1.00 30.88 107 PRO a C 1
ATOM 646 O O . PRO A 1 107 ? -5.408 -9.135 -35.075 1.00 32.44 107 PRO a O 1
ATOM 650 N N . SER A 1 108 ? -3.821 -10.473 -35.919 1.00 33.27 108 SER a N 1
ATOM 651 C CA . SER A 1 108 ? -3.844 -11.335 -34.744 1.00 33.89 108 SER a CA 1
ATOM 652 C C . SER A 1 108 ? -2.459 -11.447 -34.126 1.00 32.73 108 SER a C 1
ATOM 653 O O . SER A 1 108 ? -1.440 -11.333 -34.811 1.00 33.85 108 SER a O 1
ATOM 656 N N . ALA A 1 109 ? -2.439 -11.699 -32.820 1.00 33.45 109 ALA a N 1
ATOM 657 C CA . ALA A 1 109 ? -1.210 -11.924 -32.079 1.00 35.04 109 ALA a CA 1
ATOM 658 C C . ALA A 1 109 ? -1.441 -12.985 -31.017 1.00 37.14 109 ALA a C 1
ATOM 659 O O . ALA A 1 109 ? -2.518 -13.060 -30.418 1.00 33.56 109 ALA a O 1
ATOM 661 N N . VAL A 1 110 ? -0.416 -13.792 -30.770 1.00 34.61 110 VAL a N 1
ATOM 662 C CA . VAL A 1 110 ? -0.442 -14.749 -29.674 1.00 36.95 110 VAL a CA 1
ATOM 663 C C . VAL A 1 110 ? 0.316 -14.160 -28.490 1.00 40.51 110 VAL a C 1
ATOM 664 O O . VAL A 1 110 ? 1.476 -13.746 -28.622 1.00 41.00 110 VAL a O 1
ATOM 668 N N . ILE A 1 111 ? -0.348 -14.134 -27.335 1.00 34.78 111 ILE a N 1
ATOM 669 C CA . ILE A 1 111 ? 0.116 -13.492 -26.110 1.00 37.12 111 ILE a CA 1
ATOM 670 C C . ILE A 1 111 ? 0.283 -14.574 -25.049 1.00 36.45 111 ILE a C 1
ATOM 671 O O . ILE A 1 111 ? -0.626 -15.389 -24.849 1.00 39.09 111 ILE a O 1
ATOM 676 N N . VAL A 1 112 ? 1.442 -14.612 -24.398 1.00 34.66 112 VAL a N 1
ATOM 677 C CA . VAL A 1 112 ? 1.652 -15.470 -23.233 1.00 35.53 112 VAL a CA 1
ATOM 678 C C . VAL A 1 112 ? 1.442 -14.657 -21.961 1.00 35.54 112 VAL a C 1
ATOM 679 O O . VAL A 1 112 ? 2.017 -13.575 -21.800 1.00 35.49 112 VAL a O 1
ATOM 683 N N . LEU A 1 113 ? 0.646 -15.191 -21.039 1.00 35.04 113 LEU a N 1
ATOM 684 C CA . LEU A 1 113 ? 0.488 -14.607 -19.714 1.00 30.68 113 LEU a CA 1
ATOM 685 C C . LEU A 1 113 ? 1.011 -15.625 -18.717 1.00 36.67 113 LEU a C 1
ATOM 686 O O . LEU A 1 113 ? 0.554 -16.772 -18.696 1.00 36.29 113 LEU a O 1
ATOM 691 N N . ASP A 1 114 ? 1.987 -15.207 -17.920 1.00 37.29 114 ASP a N 1
ATOM 692 C CA . ASP A 1 114 ? 2.649 -16.081 -16.965 1.00 39.53 114 ASP a CA 1
ATOM 693 C C . ASP A 1 114 ? 3.300 -15.205 -15.908 1.00 38.60 114 ASP a C 1
ATOM 694 O O . ASP A 1 114 ? 3.393 -13.985 -16.065 1.00 35.86 114 ASP a O 1
ATOM 699 N N . LYS A 1 115 ? 3.795 -15.859 -14.856 1.00 39.55 115 LYS a N 1
ATOM 700 C CA . LYS A 1 115 ? 4.616 -15.197 -13.851 1.00 44.35 115 LYS a CA 1
ATOM 701 C C . LYS A 1 115 ? 4.042 -13.829 -13.483 1.00 36.29 115 LYS a C 1
ATOM 702 O O . LYS A 1 115 ? 2.960 -13.750 -12.891 1.00 35.41 115 LYS a O 1
ATOM 708 N N . GLU A 1 116 ? 4.735 -12.749 -13.871 1.00 40.15 116 GLU a N 1
ATOM 709 C CA . GLU A 1 116 ? 4.364 -11.398 -13.450 1.00 40.76 116 GLU a CA 1
ATOM 710 C C . GLU A 1 116 ? 3.048 -10.928 -14.051 1.00 35.97 116 GLU a C 1
ATOM 711 O O . GLU A 1 116 ? 2.458 -9.975 -13.530 1.00 31.87 116 GLU a O 1
ATOM 717 N N . ASP A 1 117 ? 2.594 -11.528 -15.157 1.00 33.17 117 ASP a N 1
ATOM 718 C CA . ASP A 1 117 ? 1.397 -11.019 -15.819 1.00 30.76 117 ASP a CA 1
ATOM 719 C C . ASP A 1 117 ? 0.155 -11.250 -14.972 1.00 29.34 117 ASP a C 1
ATOM 720 O O . ASP A 1 117 ? -0.836 -10.523 -15.107 1.00 28.47 117 ASP a O 1
ATOM 725 N N . ILE A 1 118 ? 0.193 -12.252 -14.101 1.00 27.28 118 ILE a N 1
ATOM 726 C CA . ILE A 1 118 ? -0.967 -12.695 -13.338 1.00 26.35 118 ILE a CA 1
ATOM 727 C C . ILE A 1 118 ? -0.847 -12.119 -11.928 1.00 28.60 118 ILE a C 1
ATOM 728 O O . ILE A 1 118 ? -0.144 -12.673 -11.081 1.00 30.91 118 ILE a O 1
ATOM 733 N N . ALA A 1 119 ? -1.517 -10.994 -11.672 1.00 26.29 119 ALA a N 1
ATOM 734 C CA . ALA A 1 119 ? -1.466 -10.364 -10.357 1.00 23.62 119 ALA a CA 1
ATOM 735 C C . ALA A 1 119 ? -2.354 -11.101 -9.359 1.00 30.46 119 ALA a C 1
ATOM 736 O O . ALA A 1 119 ? -3.519 -11.392 -9.654 1.00 25.37 119 ALA a O 1
ATOM 738 N N . VAL A 1 120 ? -1.809 -11.377 -8.167 1.00 23.72 120 VAL a N 1
ATOM 739 C CA . VAL A 1 120 ? -2.528 -12.086 -7.110 1.00 24.74 120 VAL a CA 1
ATOM 740 C C . VAL A 1 120 ? -2.255 -11.403 -5.773 1.00 28.09 120 VAL a C 1
ATOM 741 O O . VAL A 1 120 ? -1.098 -11.134 -5.434 1.00 27.22 120 VAL a O 1
ATOM 745 N N . LEU A 1 121 ? -3.308 -11.160 -4.997 1.00 27.70 121 LEU a N 1
ATOM 746 C CA . LEU A 1 121 ? -3.161 -10.690 -3.626 1.00 24.70 121 LEU a CA 1
ATOM 747 C C . LEU A 1 121 ? -3.353 -11.834 -2.638 1.00 25.71 121 LEU a C 1
ATOM 748 O O . LEU A 1 121 ? -4.108 -12.775 -2.889 1.00 24.51 121 LEU a O 1
ATOM 753 N N . TYR A 1 122 ? -2.655 -11.743 -1.506 1.00 29.26 122 TYR a N 1
ATOM 754 C CA . TYR A 1 122 ? -2.798 -12.691 -0.401 1.00 29.63 122 TYR a CA 1
ATOM 755 C C . TYR A 1 122 ? -3.117 -11.888 0.853 1.00 30.27 122 TYR a C 1
ATOM 756 O O . TYR A 1 122 ? -2.214 -11.551 1.630 1.00 29.41 122 TYR a O 1
ATOM 765 N N . PRO A 1 123 ? -4.395 -11.566 1.084 1.00 31.30 123 PRO a N 1
ATOM 766 C CA . PRO A 1 123 ? -4.729 -10.508 2.062 1.00 32.68 123 PRO a CA 1
ATOM 767 C C . PRO A 1 123 ? -4.194 -10.745 3.462 1.00 34.63 123 PRO a C 1
ATOM 768 O O . PRO A 1 123 ? -4.064 -9.781 4.230 1.00 34.35 123 PRO a O 1
ATOM 772 N N . ASP A 1 124 ? -3.879 -11.985 3.826 1.00 34.36 124 ASP a N 1
ATOM 773 C CA . ASP A 1 124 ? -3.435 -12.282 5.183 1.00 42.30 124 ASP a CA 1
ATOM 774 C C . ASP A 1 124 ? -1.928 -12.168 5.374 1.00 37.62 124 ASP a C 1
ATOM 775 O O . ASP A 1 124 ? -1.457 -12.256 6.513 1.00 39.54 124 ASP a O 1
ATOM 780 N N . LYS A 1 125 ? -1.170 -11.962 4.308 1.00 33.63 125 LYS a N 1
ATOM 781 C CA . LYS A 1 125 ? 0.281 -11.948 4.370 1.00 33.69 125 LYS a CA 1
ATOM 782 C C . LYS A 1 125 ? 0.785 -10.514 4.375 1.00 34.95 125 LYS a C 1
ATOM 783 O O . LYS A 1 125 ? 0.067 -9.580 4.008 1.00 34.66 125 LYS a O 1
ATOM 789 N N A THR A 1 126 ? 2.026 -10.343 4.814 0.36 34.36 126 THR a N 1
ATOM 790 N N B THR A 1 126 ? 2.047 -10.348 4.780 0.64 34.49 126 THR a N 1
ATOM 791 C CA A THR A 1 126 ? 2.578 -9.002 4.904 0.36 34.49 126 THR a CA 1
ATOM 792 C CA B THR A 1 126 ? 2.624 -9.014 4.891 0.64 34.55 126 THR a CA 1
ATOM 793 C C A THR A 1 126 ? 2.781 -8.442 3.503 0.36 33.56 126 THR a C 1
ATOM 794 C C B THR A 1 126 ? 2.844 -8.429 3.502 0.64 34.11 126 THR a C 1
ATOM 795 O O A THR A 1 126 ? 3.130 -9.168 2.568 0.36 31.96 126 THR a O 1
ATOM 796 O O B THR A 1 126 ? 3.258 -9.127 2.571 0.64 31.82 126 THR a O 1
ATOM 803 N N . GLY A 1 127 ? 2.536 -7.144 3.357 1.00 34.46 127 GLY a N 1
ATOM 804 C CA . GLY A 1 127 ? 2.646 -6.467 2.088 1.00 28.51 127 GLY a CA 1
ATOM 805 C C . GLY A 1 127 ? 1.369 -6.439 1.287 1.00 30.92 127 GLY a C 1
ATOM 806 O O . GLY A 1 127 ? 1.326 -5.776 0.240 1.00 29.87 127 GLY a O 1
ATOM 807 N N . TYR A 1 128 ? 0.324 -7.135 1.745 1.00 30.19 128 TYR a N 1
ATOM 808 C CA . TYR A 1 128 ? -0.952 -7.203 1.037 1.00 27.19 128 TYR a CA 1
ATOM 809 C C . TYR A 1 128 ? -2.125 -6.658 1.838 1.00 30.05 128 TYR a C 1
ATOM 810 O O . TYR A 1 128 ? -3.276 -6.862 1.432 1.00 30.33 128 TYR a O 1
ATOM 819 N N . THR A 1 129 ? -1.893 -5.991 2.965 1.00 27.73 129 THR a N 1
ATOM 820 C CA . THR A 1 129 ? -3.019 -5.718 3.847 1.00 28.20 129 THR a CA 1
ATOM 821 C C . THR A 1 129 ? -3.902 -4.634 3.246 1.00 25.81 129 THR a C 1
ATOM 822 O O . THR A 1 129 ? -3.432 -3.531 2.948 1.00 25.16 129 THR a O 1
ATOM 826 N N . ASN A 1 130 ? -5.189 -4.953 3.090 1.00 22.73 130 ASN a N 1
ATOM 827 C CA . ASN A 1 130 ? -6.187 -4.016 2.574 1.00 23.99 130 ASN a CA 1
ATOM 828 C C . ASN A 1 130 ? -5.782 -3.437 1.221 1.00 27.30 130 ASN a C 1
ATOM 829 O O . ASN A 1 130 ? -6.072 -2.275 0.916 1.00 27.92 130 ASN a O 1
ATOM 834 N N . THR A 1 131 ? -5.123 -4.238 0.386 1.00 23.55 131 THR a N 1
ATOM 835 C CA . THR A 1 131 ? -4.593 -3.741 -0.873 1.00 22.97 131 THR a CA 1
ATOM 836 C C . THR A 1 131 ? -5.550 -4.041 -2.025 1.00 24.47 131 THR a C 1
ATOM 837 O O . THR A 1 131 ? -6.556 -4.744 -1.878 1.00 19.72 131 THR a O 1
ATOM 841 N N . SER A 1 132 ? -5.223 -3.491 -3.192 1.00 23.96 132 SER a N 1
ATOM 842 C CA . SER A 1 132 ? -6.095 -3.599 -4.356 1.00 21.92 132 SER a CA 1
ATOM 843 C C . SER A 1 132 ? -5.270 -3.506 -5.635 1.00 21.19 132 SER a C 1
ATOM 844 O O . SER A 1 132 ? -4.104 -3.098 -5.621 1.00 17.99 132 SER a O 1
ATOM 847 N N . ILE A 1 133 ? -5.882 -3.937 -6.737 1.00 20.36 133 ILE a N 1
ATOM 848 C CA . ILE A 1 133 ? -5.304 -3.868 -8.075 1.00 22.40 133 ILE a CA 1
ATOM 849 C C . ILE A 1 133 ? -6.210 -3.000 -8.940 1.00 22.61 133 ILE a C 1
ATOM 850 O O . ILE A 1 133 ? -7.439 -3.110 -8.857 1.00 22.43 133 ILE a O 1
ATOM 855 N N . TRP A 1 134 ? -5.621 -2.116 -9.749 1.00 22.32 134 TRP a N 1
ATOM 856 C CA . TRP A 1 134 ? -6.434 -1.248 -10.595 1.00 24.51 134 TRP a CA 1
ATOM 857 C C . TRP A 1 134 ? -5.822 -1.111 -11.987 1.00 23.29 134 TRP a C 1
ATOM 858 O O . TRP A 1 134 ? -4.662 -1.463 -12.223 1.00 21.88 134 TRP a O 1
ATOM 869 N N . VAL A 1 135 ? -6.617 -0.571 -12.910 1.00 25.85 135 VAL a N 1
ATOM 870 C CA . VAL A 1 135 ? -6.150 -0.378 -14.289 1.00 26.14 135 VAL a CA 1
ATOM 871 C C . VAL A 1 135 ? -5.049 0.670 -14.280 1.00 24.75 135 VAL a C 1
ATOM 872 O O . VAL A 1 135 ? -5.189 1.687 -13.581 1.00 27.64 135 VAL a O 1
ATOM 876 N N . PRO A 1 136 ? -3.962 0.503 -15.039 1.00 28.19 136 PRO a N 1
ATOM 877 C CA . PRO A 1 136 ? -2.851 1.452 -14.915 1.00 26.96 136 PRO a CA 1
ATOM 878 C C . PRO A 1 136 ? -3.302 2.869 -15.227 1.00 30.75 136 PRO a C 1
ATOM 879 O O . PRO A 1 136 ? -4.070 3.107 -16.161 1.00 28.30 136 PRO a O 1
ATOM 883 N N . GLY A 1 137 ? -2.815 3.813 -14.424 1.00 27.90 137 GLY a N 1
ATOM 884 C CA . GLY A 1 137 ? -3.165 5.212 -14.575 1.00 32.04 137 GLY a CA 1
ATOM 885 C C . GLY A 1 137 ? -4.600 5.560 -14.239 1.00 35.17 137 GLY a C 1
ATOM 886 O O . GLY A 1 137 ? -5.013 6.700 -14.469 1.00 38.31 137 GLY a O 1
ATOM 887 N N . GLU A 1 138 ? -5.378 4.618 -13.710 1.00 32.79 138 GLU a N 1
ATOM 888 C CA . GLU A 1 138 ? -6.808 4.819 -13.470 1.00 32.50 138 GLU a CA 1
ATOM 889 C C . GLU A 1 138 ? -7.148 4.287 -12.081 1.00 30.92 138 GLU a C 1
ATOM 890 O O . GLU A 1 138 ? -7.795 3.243 -11.942 1.00 29.83 138 GLU a O 1
ATOM 896 N N . PRO A 1 139 ? -6.707 4.975 -11.021 1.00 31.05 139 PRO a N 1
ATOM 897 C CA . PRO A 1 139 ? -6.831 4.397 -9.671 1.00 3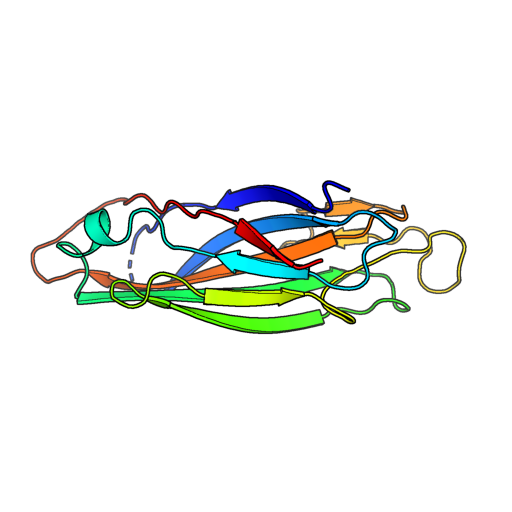2.64 139 PRO a CA 1
ATOM 898 C C . PRO A 1 139 ? -8.259 4.254 -9.190 1.00 35.72 139 PRO a C 1
ATOM 899 O O . PRO A 1 139 ? -8.489 3.594 -8.163 1.00 35.27 139 PRO a O 1
ATOM 903 N N . ASP A 1 140 ? -9.223 4.846 -9.886 1.00 33.99 140 ASP a N 1
ATOM 904 C CA . ASP A 1 140 ? -10.623 4.649 -9.541 1.00 37.83 140 ASP a CA 1
ATOM 905 C C . ASP A 1 140 ? -11.199 3.391 -10.172 1.00 35.20 140 ASP a C 1
ATOM 906 O O . ASP A 1 140 ? -12.313 2.991 -9.820 1.00 41.00 140 ASP a O 1
ATOM 911 N N . LYS A 1 141 ? -10.482 2.768 -11.100 1.00 30.87 141 LYS a N 1
ATOM 912 C CA . LYS A 1 141 ? -10.946 1.541 -11.730 1.00 31.36 141 LYS a CA 1
ATOM 913 C C . LYS A 1 141 ? -10.352 0.339 -11.002 1.00 28.48 141 LYS a C 1
ATOM 914 O O . LYS A 1 141 ? -9.507 -0.395 -11.518 1.00 26.36 141 LYS a O 1
ATOM 920 N N . ILE A 1 142 ? -10.820 0.151 -9.768 1.00 28.10 142 ILE a N 1
ATOM 921 C CA . ILE A 1 142 ? -10.366 -0.979 -8.964 1.00 28.07 142 ILE a CA 1
ATOM 922 C C . ILE A 1 142 ? -10.904 -2.265 -9.567 1.00 24.87 142 ILE a C 1
ATOM 923 O O . ILE A 1 142 ? -12.115 -2.408 -9.783 1.00 28.36 142 ILE a O 1
ATOM 928 N N . ILE A 1 143 ? -10.009 -3.212 -9.827 1.00 22.08 143 ILE a N 1
ATOM 929 C CA . ILE A 1 143 ? -10.383 -4.490 -10.406 1.00 23.81 143 ILE a CA 1
ATOM 930 C C . ILE A 1 143 ? -10.495 -5.577 -9.343 1.00 27.22 143 ILE a C 1
ATOM 931 O O . ILE A 1 143 ? -11.372 -6.439 -9.428 1.00 23.19 143 ILE a O 1
ATOM 936 N N . VAL A 1 144 ? -9.617 -5.552 -8.336 1.00 24.95 144 VAL a N 1
ATOM 937 C CA . VAL A 1 144 ? -9.643 -6.492 -7.217 1.00 24.51 144 VAL a CA 1
ATOM 938 C C . VAL A 1 144 ? -9.345 -5.720 -5.936 1.00 23.53 144 VAL a C 1
ATOM 939 O O . VAL A 1 144 ? -8.373 -4.961 -5.882 1.00 23.49 144 VAL a O 1
ATOM 943 N N . TYR A 1 145 ? -10.172 -5.914 -4.904 1.00 29.39 145 TYR a N 1
ATOM 944 C CA . TYR A 1 145 ? -9.948 -5.366 -3.563 1.00 24.46 145 TYR a CA 1
ATOM 945 C C . TYR A 1 145 ? -9.825 -6.498 -2.546 1.00 28.16 145 TYR a C 1
ATOM 946 O O . TYR A 1 145 ? -10.794 -7.228 -2.319 1.00 29.01 145 TYR a O 1
ATOM 955 N N . ASN A 1 146 ? -8.639 -6.639 -1.937 1.00 27.78 146 ASN a N 1
ATOM 956 C CA . ASN A 1 146 ? -8.454 -7.402 -0.692 1.00 28.86 146 ASN a CA 1
ATOM 957 C C . ASN A 1 146 ? -8.911 -8.858 -0.788 1.00 30.31 146 ASN a C 1
ATOM 958 O O . ASN A 1 146 ? -9.429 -9.415 0.180 1.00 30.66 146 ASN a O 1
ATOM 963 N N . GLU A 1 147 ? -8.702 -9.509 -1.933 1.00 33.89 147 GLU a N 1
ATOM 964 C CA . GLU A 1 147 ? -8.987 -10.943 -1.967 1.00 30.88 147 GLU a CA 1
ATOM 965 C C . GLU A 1 147 ? -8.043 -11.627 -2.946 1.00 29.77 147 GLU a C 1
ATOM 966 O O . GLU A 1 147 ? -7.428 -10.984 -3.803 1.00 30.38 147 GLU a O 1
ATOM 972 N N . THR A 1 148 ? -7.975 -12.954 -2.839 1.00 30.72 148 THR a N 1
ATOM 973 C CA . THR A 1 148 ? -7.163 -13.758 -3.745 1.00 30.88 148 THR a CA 1
ATOM 974 C C . THR A 1 148 ? -8.039 -14.120 -4.936 1.00 29.40 148 THR a C 1
ATOM 975 O O . THR A 1 148 ? -8.962 -14.935 -4.818 1.00 32.49 148 THR a O 1
ATOM 979 N N . LYS A 1 149 ? -7.757 -13.514 -6.073 1.00 28.18 149 LYS a N 1
ATOM 980 C CA . LYS A 1 149 ? -8.588 -13.730 -7.243 1.00 26.73 149 LYS a CA 1
ATOM 981 C C . LYS A 1 149 ? -7.770 -13.399 -8.487 1.00 30.25 149 LYS a C 1
ATOM 982 O O . LYS A 1 149 ? -7.838 -12.262 -8.969 1.00 25.96 149 LYS a O 1
ATOM 988 N N . PRO A 1 150 ? -6.978 -14.330 -9.027 1.00 26.86 150 PRO a N 1
ATOM 989 C CA . PRO A 1 150 ? -5.915 -13.922 -9.958 1.00 24.64 150 PRO a CA 1
ATOM 990 C C . PRO A 1 150 ? -6.480 -13.308 -11.228 1.00 25.36 150 PRO a C 1
ATOM 991 O O . PRO A 1 150 ? -7.560 -13.670 -11.702 1.00 22.26 150 PRO a O 1
ATOM 995 N N . VAL A 1 151 ? -5.734 -12.344 -11.766 1.00 25.05 151 VAL a N 1
ATOM 996 C CA . VAL A 1 151 ? -6.208 -11.521 -12.872 1.00 23.68 151 VAL a CA 1
ATOM 997 C C . VAL A 1 151 ? -5.015 -11.023 -13.675 1.00 25.46 151 VAL a C 1
ATOM 998 O O . VAL A 1 151 ? -3.921 -10.802 -13.138 1.00 21.55 151 VAL a O 1
ATOM 1002 N N . ALA A 1 152 ? -5.230 -10.880 -14.983 1.00 22.92 152 ALA a N 1
ATOM 1003 C CA . ALA A 1 152 ? -4.344 -10.156 -15.878 1.00 25.50 152 ALA a CA 1
ATOM 1004 C C . ALA A 1 152 ? -5.140 -9.056 -16.571 1.00 26.54 152 ALA a C 1
ATOM 1005 O O . ALA A 1 152 ? -6.324 -9.234 -16.881 1.00 26.13 152 ALA a O 1
ATOM 1007 N N . ILE A 1 153 ? -4.506 -7.909 -16.790 1.00 21.68 153 ILE a N 1
ATOM 1008 C CA . ILE A 1 153 ? -5.160 -6.768 -17.423 1.00 24.12 153 ILE a CA 1
ATOM 1009 C C . ILE A 1 153 ? -4.416 -6.452 -18.714 1.00 24.31 153 ILE a C 1
ATOM 1010 O O . ILE A 1 153 ? -3.230 -6.101 -18.686 1.00 22.68 153 ILE a O 1
ATOM 1015 N N . LEU A 1 154 ? -5.109 -6.588 -19.843 1.00 22.89 154 LEU a N 1
ATOM 1016 C CA . LEU A 1 154 ? -4.560 -6.219 -21.139 1.00 22.87 154 LEU a CA 1
ATOM 1017 C C . LEU A 1 154 ? -5.019 -4.804 -21.458 1.00 26.71 154 LEU a C 1
ATOM 1018 O O . LEU A 1 154 ? -6.222 -4.524 -21.457 1.00 25.75 154 LEU a O 1
ATOM 1023 N N . ASN A 1 155 ? -4.064 -3.921 -21.728 1.00 24.08 155 ASN a N 1
ATOM 1024 C CA . ASN A 1 155 ? -4.332 -2.520 -22.027 1.00 24.50 155 ASN a CA 1
ATOM 1025 C C . ASN A 1 155 ? -4.104 -2.253 -23.509 1.00 24.48 155 ASN a C 1
ATOM 1026 O O . ASN A 1 155 ? -3.074 -2.654 -24.058 1.00 26.75 155 ASN a O 1
ATOM 1031 N N . PHE A 1 156 ? -5.049 -1.562 -24.150 1.00 25.33 156 PHE a N 1
ATOM 1032 C CA . PHE A 1 156 ? -5.062 -1.406 -25.605 1.00 25.86 156 PHE a CA 1
ATOM 1033 C C . PHE A 1 156 ? -4.858 0.058 -25.976 1.00 31.91 156 PHE a C 1
ATOM 1034 O O . PHE A 1 156 ? -5.559 0.936 -25.459 1.00 30.57 156 PHE a O 1
ATOM 1042 N N . LYS A 1 157 ? -3.898 0.314 -26.868 1.00 27.51 157 LYS a N 1
ATOM 1043 C CA . LYS A 1 157 ? -3.578 1.647 -27.365 1.00 28.56 157 LYS a CA 1
ATOM 1044 C C . LYS A 1 157 ? -3.545 1.608 -28.887 1.00 29.26 157 LYS a C 1
ATOM 1045 O O . LYS A 1 157 ? -2.878 0.742 -29.460 1.00 29.02 157 LYS a O 1
ATOM 1051 N N . ALA A 1 158 ? -4.227 2.546 -29.546 1.00 28.98 158 ALA a N 1
ATOM 1052 C CA . ALA A 1 158 ? -4.307 2.556 -31.007 1.00 31.95 158 ALA a CA 1
ATOM 1053 C C . ALA A 1 158 ? -3.500 3.705 -31.592 1.00 34.56 158 ALA a C 1
ATOM 1054 O O . ALA A 1 158 ? -3.584 4.838 -31.109 1.00 31.08 158 ALA a O 1
ATOM 1056 N N . PHE A 1 159 ? -2.735 3.401 -32.636 1.00 27.38 159 PHE a N 1
ATOM 1057 C CA . PHE A 1 159 ? -1.910 4.355 -33.369 1.00 28.15 159 PHE a CA 1
ATOM 1058 C C . PHE A 1 159 ? -2.380 4.333 -34.817 1.00 30.78 159 PHE a C 1
ATOM 1059 O O . PHE A 1 159 ? -2.378 3.265 -35.440 1.00 21.69 159 PHE a O 1
ATOM 1067 N N . TYR A 1 160 ? -2.779 5.490 -35.356 1.00 28.85 160 TYR a N 1
ATOM 1068 C CA . TYR A 1 160 ? -3.489 5.490 -36.633 1.00 29.00 160 TYR a CA 1
ATOM 1069 C C . TYR A 1 160 ? -3.399 6.848 -37.326 1.00 33.26 160 TYR a C 1
ATOM 1070 O O . TYR A 1 160 ? -3.069 7.869 -36.716 1.00 27.74 160 TYR a O 1
ATOM 1079 N N . GLU A 1 161 ? -3.737 6.836 -38.619 1.00 25.93 161 GLU a N 1
ATOM 1080 C CA . GLU A 1 161 ? -3.939 8.023 -39.450 1.00 29.09 161 GLU a CA 1
ATOM 1081 C C . GLU A 1 161 ? -5.084 7.746 -40.409 1.00 31.56 161 GLU a C 1
ATOM 1082 O O . GLU A 1 161 ? -5.012 6.786 -41.188 1.00 28.71 161 GLU a O 1
ATOM 1088 N N . ALA A 1 162 ? -6.124 8.576 -40.389 1.00 29.27 162 ALA a N 1
ATOM 1089 C CA . ALA A 1 162 ? -7.144 8.408 -41.412 1.00 33.09 162 ALA a CA 1
ATOM 1090 C C . ALA A 1 162 ? -6.567 8.758 -42.779 1.00 35.93 162 ALA a C 1
ATOM 1091 O O . ALA A 1 162 ? -5.629 9.552 -42.901 1.00 38.98 162 ALA a O 1
ATOM 1093 N N . LYS A 1 163 ? -7.133 8.143 -43.813 1.00 34.65 163 LYS a N 1
ATOM 1094 C CA . LYS A 1 163 ? -6.831 8.530 -45.183 1.00 39.52 163 LYS a CA 1
ATOM 1095 C C . LYS A 1 163 ? -7.331 9.945 -45.452 1.00 40.15 163 LYS a C 1
ATOM 1096 O O . LYS A 1 163 ? -8.269 10.426 -44.811 1.00 40.14 163 LYS a O 1
ATOM 1102 N N . GLU A 1 164 ? -6.705 10.613 -46.418 1.00 43.48 164 GLU a N 1
ATOM 1103 C CA . GLU A 1 164 ? -7.162 11.940 -46.805 1.00 45.35 164 GLU a CA 1
ATOM 1104 C C . GLU A 1 164 ? -8.558 11.853 -47.414 1.00 43.10 164 GLU a C 1
ATOM 1105 O O . GLU A 1 164 ? -8.867 10.929 -48.170 1.00 42.81 164 GLU a O 1
ATOM 1111 N N . GLY A 1 165 ? -9.414 12.812 -47.063 1.00 42.43 165 GLY a N 1
ATOM 1112 C CA . GLY A 1 165 ? -10.790 12.791 -47.513 1.00 45.59 165 GLY a CA 1
ATOM 1113 C C . GLY A 1 165 ? -11.707 11.889 -46.719 1.00 47.51 165 GLY a C 1
ATOM 1114 O O . GLY A 1 165 ? -12.930 11.955 -46.902 1.00 48.03 165 GLY a O 1
ATOM 1115 N N . MET A 1 166 ? -11.161 11.045 -45.851 1.00 43.16 166 MET a N 1
ATOM 1116 C CA . MET A 1 166 ? -11.942 10.273 -44.898 1.00 46.03 166 MET a CA 1
ATOM 1117 C C . MET A 1 166 ? -11.995 11.012 -43.563 1.00 46.19 166 MET a C 1
ATOM 1118 O O . MET A 1 166 ? -10.977 11.140 -42.874 1.00 41.83 166 MET a O 1
ATOM 1123 N N . LEU A 1 167 ? -13.189 11.448 -43.177 1.00 45.39 167 LEU a N 1
ATOM 1124 C CA . LEU A 1 167 ? -13.429 12.080 -41.889 1.00 42.63 167 LEU a CA 1
ATOM 1125 C C . LEU A 1 167 ? -14.475 11.271 -41.138 1.00 44.66 167 LEU a C 1
ATOM 1126 O O . LEU A 1 167 ? -15.444 10.788 -41.731 1.00 47.14 167 LEU a O 1
ATOM 1131 N N . PHE A 1 168 ? -14.289 11.129 -39.833 1.00 42.58 168 PHE a N 1
ATOM 1132 C CA . PHE A 1 168 ? -15.205 10.300 -39.064 1.00 44.89 168 PHE a CA 1
ATOM 1133 C C . PHE A 1 168 ? -15.184 10.701 -37.600 1.00 43.59 168 PHE a C 1
ATOM 1134 O O . PHE A 1 168 ? -14.148 11.110 -37.068 1.00 41.59 168 PHE a O 1
ATOM 1142 N N . ASP A 1 169 ? -16.342 10.573 -36.955 1.00 41.93 169 ASP a N 1
ATOM 1143 C CA . ASP A 1 169 ? -16.405 10.848 -35.528 1.00 39.24 169 ASP a CA 1
ATOM 1144 C C . ASP A 1 169 ? -15.914 9.649 -34.719 1.00 39.09 169 ASP a C 1
ATOM 1145 O O . ASP A 1 169 ? -15.023 9.789 -33.872 1.00 38.68 169 ASP a O 1
ATOM 1150 N N . SER A 1 170 ? -16.450 8.456 -34.991 1.00 37.15 170 SER a N 1
ATOM 1151 C CA . SER A 1 170 ? -15.940 7.233 -34.378 1.00 39.14 170 SER a CA 1
ATOM 1152 C C . SER A 1 170 ? -16.173 6.038 -35.295 1.00 35.05 170 SER a C 1
ATOM 1153 O O . SER A 1 170 ? -17.111 6.024 -36.099 1.00 37.02 170 SER a O 1
ATOM 1156 N N . LEU A 1 171 ? -15.335 5.019 -35.123 1.00 33.51 171 LEU a N 1
ATOM 1157 C CA . LEU A 1 171 ? -15.397 3.740 -35.822 1.00 39.39 171 LEU a CA 1
ATOM 1158 C C . LEU A 1 171 ? -15.203 2.592 -34.843 1.00 41.48 171 LEU a C 1
ATOM 1159 O O . LEU A 1 171 ? -14.455 2.720 -33.865 1.00 38.62 171 LEU a O 1
ATOM 1164 N N . PRO A 1 172 ? -15.845 1.454 -35.098 1.00 44.42 172 PRO a N 1
ATOM 1165 C CA . PRO A 1 172 ? -15.848 0.355 -34.128 1.00 39.86 172 PRO a CA 1
ATOM 1166 C C . PRO A 1 172 ? -14.557 -0.446 -34.152 1.00 39.27 172 PRO a C 1
ATOM 1167 O O . PRO A 1 172 ? -13.874 -0.544 -35.172 1.00 38.92 172 PRO a O 1
ATOM 1171 N N . VAL A 1 173 ? -14.224 -1.018 -32.995 1.00 39.77 173 VAL a N 1
ATOM 1172 C CA . VAL A 1 173 ? -13.101 -1.940 -32.878 1.00 35.57 173 VAL a CA 1
ATOM 1173 C C . VAL A 1 173 ? -13.614 -3.193 -32.183 1.00 35.43 173 VAL a C 1
ATOM 1174 O O . VAL A 1 173 ? -14.047 -3.129 -31.027 1.00 35.03 173 VAL a O 1
ATOM 1178 N N . ILE A 1 174 ? -13.572 -4.324 -32.883 1.00 32.66 174 ILE a N 1
ATOM 1179 C CA . ILE A 1 174 ? -14.080 -5.594 -32.373 1.00 33.31 174 ILE a CA 1
ATOM 1180 C C . ILE A 1 174 ? -12.879 -6.508 -32.143 1.00 34.33 174 ILE a C 1
ATOM 1181 O O . ILE A 1 174 ? -12.130 -6.792 -33.084 1.00 29.71 174 ILE a O 1
ATOM 1186 N N . PHE A 1 175 ? -12.677 -6.972 -30.909 1.00 33.74 175 PHE a N 1
ATOM 1187 C CA . PHE A 1 175 ? -11.675 -8.000 -30.638 1.00 31.29 175 PHE a CA 1
ATOM 1188 C C . PHE A 1 175 ? -12.297 -9.356 -30.330 1.00 34.11 175 PHE a C 1
ATOM 1189 O O . PHE A 1 175 ? -13.319 -9.445 -29.641 1.00 37.29 175 PHE a O 1
ATOM 1197 N N . ASN A 1 176 ? -1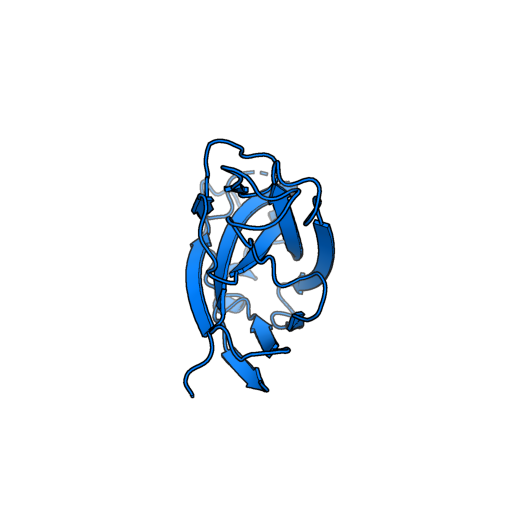1.639 -10.411 -30.805 1.00 34.20 176 ASN a N 1
ATOM 1198 C CA . ASN A 1 176 ? -11.874 -11.764 -30.328 1.00 35.84 176 ASN a CA 1
ATOM 1199 C C . ASN A 1 176 ? -10.706 -12.228 -29.465 1.00 34.57 176 ASN a C 1
ATOM 1200 O O . ASN A 1 176 ? -9.550 -11.846 -29.677 1.00 30.47 176 ASN a O 1
ATOM 1205 N N . PHE A 1 177 ? -11.029 -13.081 -28.500 1.00 32.73 177 PHE a N 1
ATOM 1206 C CA . PHE A 1 177 ? -10.059 -13.654 -27.582 1.00 28.74 177 PHE a CA 1
ATOM 1207 C C . PHE A 1 177 ? -10.222 -15.166 -27.628 1.00 30.53 177 PHE a C 1
ATOM 1208 O O . PHE A 1 177 ? -11.336 -15.677 -27.471 1.00 35.72 177 PHE a O 1
ATOM 1216 N N . GLN A 1 178 ? -9.121 -15.875 -27.868 1.00 32.28 178 GLN a N 1
ATOM 1217 C CA . GLN A 1 178 ? -9.149 -17.321 -28.066 1.00 35.00 178 GLN a CA 1
ATOM 1218 C C . GLN A 1 178 ? -8.048 -17.943 -27.218 1.00 34.31 178 GLN a C 1
ATOM 1219 O O . GLN A 1 178 ? -6.869 -17.633 -27.415 1.00 35.71 178 GLN a O 1
ATOM 1225 N N . VAL A 1 179 ? -8.421 -18.803 -26.274 1.00 34.68 179 VAL a N 1
ATOM 1226 C CA . VAL A 1 179 ? -7.435 -19.514 -25.464 1.00 34.68 179 VAL a CA 1
ATOM 1227 C C . VAL A 1 179 ? -6.813 -20.620 -26.304 1.00 34.82 179 VAL a C 1
ATOM 1228 O O . VAL A 1 179 ? -7.525 -21.486 -26.820 1.00 39.21 179 VAL a O 1
ATOM 1232 N N . LEU A 1 180 ? -5.487 -20.600 -26.444 1.00 33.58 180 LEU a N 1
ATOM 1233 C CA . LEU A 1 180 ? -4.793 -21.655 -27.178 1.00 33.94 180 LEU a CA 1
ATOM 1234 C C . LEU A 1 180 ? -4.255 -22.770 -26.292 1.00 40.50 180 LEU a C 1
ATOM 1235 O O . LEU A 1 180 ? -4.297 -23.935 -26.692 1.00 39.26 180 LEU a O 1
ATOM 1240 N N . GLN A 1 181 ? -3.760 -22.442 -25.099 1.00 39.15 181 GLN a N 1
ATOM 1241 C CA . GLN A 1 181 ? -3.174 -23.426 -24.196 1.00 40.02 181 GLN a CA 1
ATOM 1242 C C . GLN A 1 181 ? -3.237 -22.888 -22.780 1.00 39.74 181 GLN a C 1
ATOM 1243 O O . GLN A 1 181 ? -3.298 -21.676 -22.561 1.00 38.67 181 GLN a O 1
ATOM 1249 N N . VAL A 1 182 ? -3.196 -23.806 -21.821 1.00 42.91 182 VAL a N 1
ATOM 1250 C CA . VAL A 1 182 ? -3.245 -23.435 -20.411 1.00 44.88 182 VAL a CA 1
ATOM 1251 C C . VAL A 1 182 ? -2.239 -24.247 -19.604 1.00 46.56 182 VAL a C 1
ATOM 1252 O O . VAL A 1 182 ? -2.193 -25.471 -19.716 1.00 51.94 182 VAL a O 1
#

Sequence (158 aa):
SEPIDVESHLGSITPGSDDIGYAIVWIKDQVNDVKLKVTTLANAEQLKPYFKYLQIQITSGYETNSTALGNFSETKAVISLDNPSAVIVLDKEDIAVLYPDKTTGYTNTSIWVPGEPDKIIVYNETKPVAILNFKAFYEAKEGMLFDSLPVIFNFQVLQV

Nearest PDB structures (foldseek):
  7uii-assembly1_a-1  TM=9.686E-01  e=3.629E-27  Pyrodictium abyssi
  9h8b-assembly1_Au  TM=8.229E-01  e=2.947E-13  Pyrodictium abyssi DSM 6158
  8gp3-assembly1_A  TM=2.353E-01  e=4.552E-02  Rattus norvegicus
  8hst-assembly2_B  TM=2.490E-01  e=5.763E-01  Rattus norvegicus
  9cx3-assembly1_B  TM=1.678E-01  e=1.341E-01  Rattus norvegicus

Secondary structure (DSSP, 8-state):
---EEEEEEE--B---EEEEEEEEEEE-TT--EEEEEEEETTHHHHGGGEEEEEEEEEEEEEES-TTT--EEEEEEEEETTB-EEEEEEEGGGSB---TTSTT-TT-EEEETTEEEEEEEESS---EEEEEEEEEEEEPTT---S-B---EEEEEEE-

Foldseek 3Di:
DPFWDKADPAAWDFDQKDWGFKIKIFGDPPDAKFKKKKFQVCLVVCVVWFPWKKKWKKKWKAKQQPVLHTDIGTFDIAISVRGMDIGMQHDNQKGFADCVDPSRPQMFIADPPCVVRTDGTRHGTIMIMIIIMMGTGTDPPRDDRTDDTDMDMDIDGD

Solvent-accessible surface area: 8342 Å² total; per-residue (Å²): 138,151,15,26,97,42,74,76,77,44,37,49,0,75,97,75,60,34,101,3,12,20,0,0,0,49,7,102,86,138,25,122,66,0,76,0,66,0,23,4,49,16,7,129,116,0,71,74,48,5,95,86,1,73,0,46,0,24,0,1,5,52,15,85,3,124,52,44,25,98,40,85,74,78,45,19,72,0,28,15,126,86,48,52,16,79,2,65,0,44,164,100,2,21,0,24,1,91,38,146,119,128,27,27,95,93,8,8,0,37,8,45,62,73,83,135,88,79,34,5,128,49,80,56,87,10,0,0,0,0,25,2,70,0,70,7,78,28,80,148,71,67,152,35,137,66,36,62,11,85,21,78,50,94,55,71,116,87